Protein AF-A0A9E0PV68-F1 (afdb_monomer)

Foldseek 3Di:
DDDDDDDDPPPPPPPPVDPPPQAEAEAECPCQVVVLVVCVVFWQFWDFDPPDPVQGFKIWTAGPQQKAADPVRHRTDIAHAQGWIWGHDDPFKTKIWGWHTDDPFWTKIKMWIWGHCVVVVHSYIYIYIYMHIHTGHHDPPPPDDPPDDDD

Nearest PDB structures (foldseek):
  3mnm-assembly3_C  TM=6.699E-01  e=6.044E+00  Saccharomyces cerevisiae
  1una-assembly1_B  TM=3.559E-01  e=1.222E+00  Enterobacteria phage GA

Structure (mmCIF, N/CA/C/O backbone):
data_AF-A0A9E0PV68-F1
#
_entry.id   AF-A0A9E0PV68-F1
#
loop_
_atom_site.group_PDB
_atom_site.id
_atom_site.type_symbol
_atom_site.label_atom_id
_atom_site.label_alt_id
_atom_site.label_comp_id
_atom_site.label_asym_id
_atom_site.label_entity_id
_atom_site.label_seq_id
_atom_site.pdbx_PDB_ins_code
_atom_site.Cartn_x
_atom_site.Cartn_y
_atom_site.Cartn_z
_atom_site.occupancy
_atom_site.B_iso_or_equiv
_atom_site.auth_seq_id
_atom_site.auth_comp_id
_atom_site.auth_asym_id
_atom_site.auth_atom_id
_atom_site.pdbx_PDB_model_num
ATOM 1 N N . MET A 1 1 ? 9.862 -15.895 -83.487 1.00 39.34 1 MET A N 1
ATOM 2 C CA . MET A 1 1 ? 10.376 -14.507 -83.385 1.00 39.34 1 MET A CA 1
ATOM 3 C C . MET A 1 1 ? 9.944 -13.987 -82.014 1.00 39.34 1 MET A C 1
ATOM 5 O O . MET A 1 1 ? 8.752 -13.996 -81.762 1.00 39.34 1 MET A O 1
ATOM 9 N N . ARG A 1 2 ? 10.838 -13.976 -81.005 1.00 42.25 2 ARG A N 1
ATOM 10 C CA . ARG A 1 2 ? 11.400 -12.760 -80.349 1.00 42.25 2 ARG A CA 1
ATOM 11 C C . ARG A 1 2 ? 10.328 -11.668 -80.166 1.00 42.25 2 ARG A C 1
ATOM 13 O O . ARG A 1 2 ? 9.849 -11.174 -81.172 1.00 42.25 2 ARG A O 1
ATOM 20 N N . THR A 1 3 ? 9.904 -11.315 -78.950 1.00 41.34 3 THR A N 1
ATOM 21 C CA . THR A 1 3 ? 10.674 -10.458 -78.020 1.00 41.34 3 THR A CA 1
ATOM 22 C C . THR A 1 3 ? 10.323 -10.646 -76.533 1.00 41.34 3 THR A C 1
ATOM 24 O O . THR A 1 3 ? 9.162 -10.666 -76.142 1.00 41.34 3 THR A O 1
ATOM 27 N N . THR A 1 4 ? 11.372 -10.696 -75.714 1.00 56.03 4 THR A N 1
ATOM 28 C CA . THR A 1 4 ? 11.442 -10.427 -74.268 1.00 56.03 4 THR A CA 1
ATOM 29 C C . THR A 1 4 ? 11.338 -8.928 -73.955 1.00 56.03 4 THR A C 1
ATOM 31 O O . THR A 1 4 ? 11.935 -8.146 -74.689 1.00 56.03 4 THR A O 1
ATOM 34 N N . CYS A 1 5 ? 10.689 -8.548 -72.848 1.00 41.81 5 CYS A N 1
ATOM 35 C CA . CYS A 1 5 ? 10.963 -7.381 -71.973 1.00 41.81 5 CYS A CA 1
ATOM 36 C C . CYS A 1 5 ? 9.780 -7.280 -70.993 1.00 41.81 5 CYS A C 1
ATOM 38 O O . CYS A 1 5 ? 8.646 -7.387 -71.430 1.00 41.81 5 CYS A O 1
ATOM 40 N N . GLY A 1 6 ? 9.883 -7.086 -69.687 1.00 44.12 6 GLY A N 1
ATOM 41 C CA . GLY A 1 6 ? 10.962 -6.661 -68.811 1.00 44.12 6 GLY A CA 1
ATOM 42 C C . GLY A 1 6 ? 10.282 -6.204 -67.510 1.00 44.12 6 GLY A C 1
ATOM 43 O O . GLY A 1 6 ? 9.175 -5.674 -67.545 1.00 44.12 6 GLY A O 1
ATOM 44 N N . MET A 1 7 ? 10.910 -6.502 -66.375 1.00 45.72 7 MET A N 1
ATOM 45 C CA . MET A 1 7 ? 10.473 -6.197 -65.007 1.00 45.72 7 MET A CA 1
ATOM 46 C C . MET A 1 7 ? 10.017 -4.743 -64.803 1.00 45.72 7 MET A C 1
ATOM 48 O O . MET A 1 7 ? 10.633 -3.845 -65.363 1.00 45.72 7 MET A O 1
ATOM 52 N N . LEU A 1 8 ? 9.099 -4.509 -63.854 1.00 42.84 8 LEU A N 1
ATOM 53 C CA . LEU A 1 8 ? 9.457 -3.813 -62.605 1.00 42.84 8 LEU A CA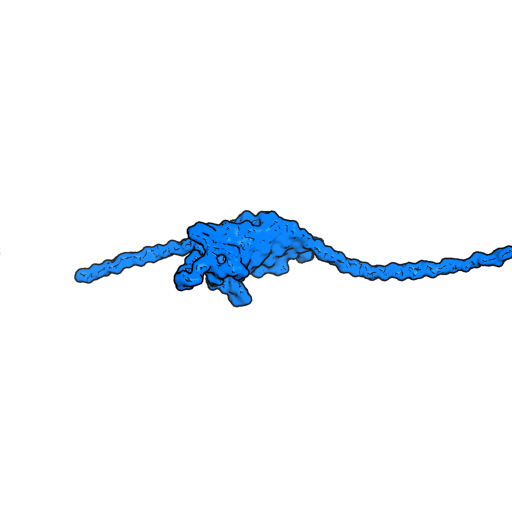 1
ATOM 54 C C . LEU A 1 8 ? 8.345 -3.972 -61.555 1.00 42.84 8 LEU A C 1
ATOM 56 O O . LEU A 1 8 ? 7.318 -3.300 -61.584 1.00 42.84 8 LEU A O 1
ATOM 60 N N . LEU A 1 9 ? 8.569 -4.881 -60.610 1.00 48.78 9 LEU A N 1
ATOM 61 C CA . LEU A 1 9 ? 7.768 -5.012 -59.401 1.00 48.78 9 LEU A CA 1
ATOM 62 C C . LEU A 1 9 ? 8.331 -4.001 -58.394 1.00 48.78 9 LEU A C 1
ATOM 64 O O . LEU A 1 9 ? 9.301 -4.286 -57.694 1.00 48.78 9 LEU A O 1
ATOM 68 N N . LEU A 1 10 ? 7.789 -2.782 -58.388 1.00 43.03 10 LEU A N 1
ATOM 69 C CA . LEU A 1 10 ? 8.177 -1.755 -57.424 1.00 43.03 10 LEU A CA 1
ATOM 70 C C . LEU A 1 10 ? 7.472 -2.051 -56.089 1.00 43.03 10 LEU A C 1
ATOM 72 O O . LEU A 1 10 ? 6.427 -1.490 -55.770 1.00 43.03 10 LEU A O 1
ATOM 76 N N . LEU A 1 11 ? 8.029 -2.990 -55.322 1.00 47.03 11 LEU A N 1
ATOM 77 C CA . LEU A 1 11 ? 7.725 -3.140 -53.901 1.00 47.03 11 LEU A CA 1
ATOM 78 C C . LEU A 1 11 ? 8.246 -1.890 -53.187 1.00 47.03 11 LEU A C 1
ATOM 80 O O . LEU A 1 11 ? 9.413 -1.807 -52.807 1.00 47.03 11 LEU A O 1
ATOM 84 N N . LEU A 1 12 ? 7.367 -0.902 -53.022 1.00 44.25 12 LEU A N 1
ATOM 85 C CA . LEU A 1 12 ? 7.519 0.140 -52.016 1.00 44.25 12 LEU A CA 1
ATOM 86 C C . LEU A 1 12 ? 7.467 -0.546 -50.648 1.00 44.25 12 LEU A C 1
ATOM 88 O O . LEU A 1 12 ? 6.407 -0.671 -50.037 1.00 44.25 12 LEU A O 1
ATOM 92 N N . PHE A 1 13 ? 8.621 -1.018 -50.172 1.00 47.31 13 PHE A N 1
ATOM 93 C CA . PHE A 1 13 ? 8.825 -1.245 -48.751 1.00 47.31 13 PHE A CA 1
ATOM 94 C C . PHE A 1 13 ? 8.751 0.120 -48.079 1.00 47.31 13 PHE A C 1
ATOM 96 O O . PHE A 1 13 ? 9.725 0.864 -47.981 1.00 47.31 13 PHE A O 1
ATOM 103 N N . VAL A 1 14 ? 7.533 0.456 -47.664 1.00 48.19 14 VAL A N 1
ATOM 104 C CA . VAL A 1 14 ? 7.263 1.432 -46.625 1.00 48.19 14 VAL A CA 1
ATOM 105 C C . VAL A 1 14 ? 8.101 0.985 -45.430 1.00 48.19 14 VAL A C 1
ATOM 107 O O . VAL A 1 14 ? 7.729 0.054 -44.719 1.00 48.19 14 VAL A O 1
ATOM 110 N N . PHE A 1 15 ? 9.260 1.615 -45.223 1.00 46.09 15 PHE A N 1
ATOM 111 C CA . PHE A 1 15 ? 9.922 1.601 -43.925 1.00 46.09 15 PHE A CA 1
ATOM 112 C C . PHE A 1 15 ? 9.031 2.412 -42.983 1.00 46.09 15 PHE A C 1
ATOM 114 O O . PHE A 1 15 ? 9.294 3.570 -42.669 1.00 46.09 15 PHE A O 1
ATOM 121 N N . ALA A 1 16 ? 7.927 1.795 -42.563 1.00 50.19 16 ALA A N 1
ATOM 122 C CA . ALA A 1 16 ? 7.303 2.125 -41.307 1.00 50.19 16 ALA A CA 1
ATOM 123 C C . ALA A 1 16 ? 8.383 1.820 -40.272 1.00 50.19 16 ALA A C 1
ATOM 125 O O . ALA A 1 16 ? 8.642 0.657 -39.965 1.00 50.19 16 ALA A O 1
ATOM 126 N N . GLY A 1 17 ? 9.094 2.859 -39.830 1.00 46.53 17 GLY A N 1
ATOM 127 C CA . GLY A 1 17 ? 9.902 2.787 -38.626 1.00 46.53 17 GLY A CA 1
ATOM 128 C C . GLY A 1 17 ? 8.969 2.294 -37.536 1.00 46.53 17 GLY A C 1
ATOM 129 O O . GLY A 1 17 ? 8.109 3.043 -37.077 1.00 46.53 17 GLY A O 1
ATOM 130 N N . GLY A 1 18 ? 9.052 0.997 -37.240 1.00 47.47 18 GLY A N 1
ATOM 131 C CA . GLY A 1 18 ? 8.212 0.368 -36.246 1.00 47.47 18 GLY A CA 1
ATOM 132 C C . GLY A 1 18 ? 8.435 1.125 -34.954 1.00 47.47 18 GLY A C 1
ATOM 133 O O . GLY A 1 18 ? 9.553 1.152 -34.443 1.00 47.47 18 GLY A O 1
ATOM 134 N N . ALA A 1 19 ? 7.387 1.770 -34.449 1.00 59.91 19 ALA A N 1
ATOM 135 C CA . ALA A 1 19 ? 7.337 2.091 -33.041 1.00 59.91 19 ALA A CA 1
ATOM 136 C C . ALA A 1 19 ? 7.504 0.745 -32.328 1.00 59.91 19 ALA A C 1
ATOM 138 O O . ALA A 1 19 ? 6.593 -0.083 -32.358 1.00 59.91 19 ALA A O 1
ATOM 139 N N . MET A 1 20 ? 8.706 0.478 -31.812 1.00 58.06 20 MET A N 1
ATOM 140 C CA . MET A 1 20 ? 8.940 -0.668 -30.942 1.00 58.06 20 MET A CA 1
ATOM 141 C C . MET A 1 20 ? 7.924 -0.519 -29.812 1.00 58.06 20 MET A C 1
ATOM 143 O O . MET A 1 20 ? 7.882 0.511 -29.136 1.00 58.06 20 MET A O 1
ATOM 147 N N . ALA A 1 21 ? 6.993 -1.467 -29.724 1.00 66.62 21 ALA A N 1
ATOM 148 C CA . ALA A 1 21 ? 5.989 -1.446 -28.680 1.00 66.62 21 ALA A CA 1
ATOM 149 C C . ALA A 1 21 ? 6.718 -1.652 -27.355 1.00 66.62 21 ALA A C 1
ATOM 151 O O . ALA A 1 21 ? 7.402 -2.660 -27.193 1.00 66.62 21 ALA A O 1
ATOM 152 N N . THR A 1 22 ? 6.568 -0.699 -26.436 1.00 77.00 22 THR A N 1
ATOM 153 C CA . THR A 1 22 ? 7.201 -0.763 -25.119 1.00 77.00 22 THR A CA 1
ATOM 154 C C . THR A 1 22 ? 6.855 -2.081 -24.442 1.00 77.00 22 THR A C 1
ATOM 156 O O . THR A 1 22 ? 5.675 -2.408 -24.263 1.00 77.00 22 THR A O 1
ATOM 159 N N . GLU A 1 23 ? 7.876 -2.835 -24.043 1.00 87.81 23 GLU A N 1
ATOM 160 C CA . GLU A 1 23 ? 7.675 -4.095 -23.346 1.00 87.81 23 GLU A CA 1
ATOM 161 C C . GLU A 1 23 ? 7.064 -3.806 -21.971 1.00 87.81 23 GLU A C 1
ATOM 163 O O . GLU A 1 23 ? 7.553 -2.970 -21.210 1.00 87.81 23 GLU A O 1
ATOM 168 N N . THR A 1 24 ? 5.963 -4.479 -21.639 1.00 90.44 24 THR A N 1
ATOM 169 C CA . THR A 1 24 ? 5.377 -4.412 -20.297 1.00 90.44 24 THR A CA 1
ATOM 170 C C . THR A 1 24 ? 5.470 -5.780 -19.653 1.00 90.44 24 THR A C 1
ATOM 172 O O . THR A 1 24 ? 4.811 -6.722 -20.094 1.00 90.44 24 THR A O 1
ATOM 175 N N . LYS A 1 25 ? 6.253 -5.879 -18.578 1.00 94.00 25 LYS A N 1
ATOM 176 C CA . LYS A 1 25 ? 6.345 -7.091 -17.768 1.00 94.00 25 LYS A CA 1
ATOM 177 C C . LYS A 1 25 ? 5.468 -6.946 -16.534 1.00 94.00 25 LYS A C 1
ATOM 179 O O . LYS A 1 25 ? 5.644 -6.021 -15.744 1.00 94.00 25 LYS A O 1
ATOM 184 N N . GLN A 1 26 ? 4.543 -7.882 -16.357 1.00 95.12 26 GLN A N 1
ATOM 185 C CA . GLN A 1 26 ? 3.735 -7.970 -15.147 1.00 95.12 26 GLN A CA 1
ATOM 186 C C . GLN A 1 26 ? 4.300 -9.034 -14.213 1.00 95.12 26 GLN A C 1
ATOM 188 O O . GLN A 1 26 ? 4.612 -10.145 -14.642 1.00 95.12 26 GLN A O 1
ATOM 193 N N . THR A 1 27 ? 4.423 -8.685 -12.940 1.00 95.38 27 THR A N 1
ATOM 194 C CA . THR A 1 27 ? 4.816 -9.588 -11.860 1.00 95.38 27 THR A CA 1
ATOM 195 C C . THR A 1 27 ? 3.748 -9.578 -10.772 1.00 95.38 27 THR A C 1
ATOM 197 O O . THR A 1 27 ? 2.904 -8.675 -10.704 1.00 95.38 27 THR A O 1
ATOM 200 N N . GLN A 1 28 ? 3.750 -10.617 -9.941 1.00 96.12 28 GLN A N 1
ATOM 201 C CA . GLN A 1 28 ? 2.786 -10.761 -8.861 1.00 96.12 28 GLN A CA 1
ATOM 202 C C . GLN A 1 28 ? 3.512 -10.984 -7.541 1.00 96.12 28 GLN A C 1
ATOM 204 O O . GLN A 1 28 ? 4.229 -11.967 -7.375 1.00 96.12 28 GLN A O 1
ATOM 209 N N . ALA A 1 29 ? 3.264 -10.087 -6.590 1.00 94.00 29 ALA A N 1
ATOM 210 C CA . ALA A 1 29 ? 3.785 -10.132 -5.231 1.00 94.00 29 ALA A CA 1
ATOM 211 C C . ALA A 1 29 ? 5.324 -10.088 -5.094 1.00 94.00 29 ALA A C 1
ATOM 213 O O . ALA A 1 29 ? 5.828 -10.313 -3.991 1.00 94.00 29 ALA A O 1
ATOM 214 N N . GLU A 1 30 ? 6.087 -9.769 -6.148 1.00 96.94 30 GLU A N 1
ATOM 215 C CA . GLU A 1 30 ? 7.558 -9.773 -6.078 1.00 96.94 30 GLU A CA 1
ATOM 216 C C . GLU A 1 30 ? 8.087 -8.673 -5.143 1.00 96.94 30 GLU A C 1
ATOM 218 O O . GLU A 1 30 ? 9.096 -8.865 -4.462 1.00 96.94 30 GLU A O 1
ATOM 223 N N . GLN A 1 31 ? 7.382 -7.540 -5.046 1.00 95.56 31 GLN A N 1
ATOM 224 C CA . GLN A 1 31 ? 7.759 -6.409 -4.190 1.00 95.56 31 GLN A CA 1
ATOM 225 C C . GLN A 1 31 ? 7.079 -6.416 -2.815 1.00 95.56 31 GLN A C 1
ATOM 227 O O . GLN A 1 31 ? 7.373 -5.551 -1.987 1.00 95.56 31 GLN A O 1
ATOM 232 N N . ALA A 1 32 ? 6.214 -7.393 -2.517 1.00 96.69 32 ALA A N 1
ATOM 233 C CA . ALA A 1 32 ? 5.381 -7.390 -1.312 1.00 96.69 32 ALA A CA 1
ATOM 234 C C . ALA A 1 32 ? 6.207 -7.267 -0.017 1.00 96.69 32 ALA A C 1
ATOM 236 O O . ALA A 1 32 ? 5.907 -6.439 0.844 1.00 96.69 32 ALA A O 1
ATOM 237 N N . ASN A 1 33 ? 7.294 -8.037 0.102 1.00 97.31 33 ASN A N 1
ATOM 238 C CA . ASN A 1 33 ? 8.149 -8.026 1.294 1.00 97.31 33 ASN A CA 1
ATOM 239 C C . ASN A 1 33 ? 8.887 -6.695 1.488 1.00 97.31 33 ASN A C 1
ATOM 241 O O . ASN A 1 33 ? 9.019 -6.219 2.617 1.00 97.31 33 ASN A O 1
ATOM 245 N N . TRP A 1 34 ? 9.388 -6.098 0.405 1.00 95.69 34 TRP A N 1
ATOM 246 C CA . TRP A 1 34 ? 10.023 -4.781 0.461 1.00 95.69 34 TRP A CA 1
ATOM 247 C C . TRP A 1 34 ? 8.999 -3.705 0.834 1.00 95.69 34 TRP A C 1
ATOM 249 O O . TRP A 1 34 ? 9.252 -2.893 1.726 1.00 95.69 34 TRP A O 1
ATOM 259 N N . LEU A 1 35 ? 7.812 -3.759 0.227 1.00 96.69 35 LEU A N 1
ATOM 260 C CA . LEU A 1 35 ? 6.745 -2.793 0.449 1.00 96.69 35 LEU A CA 1
ATOM 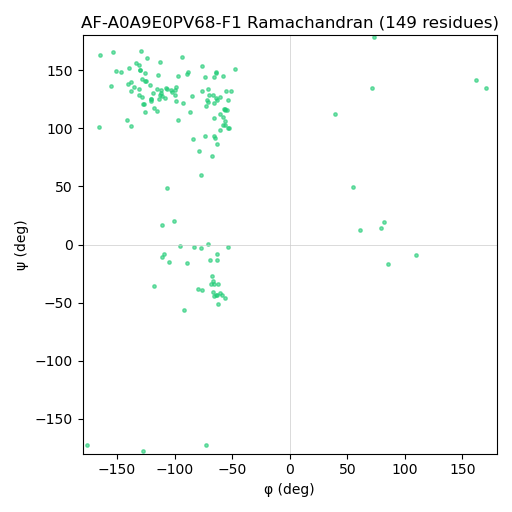261 C C . LEU A 1 35 ? 6.254 -2.818 1.903 1.00 96.69 35 LEU A C 1
ATOM 263 O O . LEU A 1 35 ? 6.137 -1.764 2.525 1.00 96.69 35 LEU A O 1
ATOM 267 N N . VAL A 1 36 ? 6.060 -4.005 2.490 1.00 97.19 36 VAL A N 1
ATOM 268 C CA . VAL A 1 36 ? 5.705 -4.151 3.914 1.00 97.19 36 VAL A CA 1
ATOM 269 C C . VAL A 1 36 ? 6.767 -3.523 4.821 1.00 97.19 36 VAL A C 1
ATOM 271 O O . VAL A 1 36 ? 6.420 -2.809 5.763 1.00 97.19 36 VAL A O 1
ATOM 274 N N . LYS A 1 37 ? 8.061 -3.731 4.540 1.00 96.56 37 LYS A N 1
ATOM 275 C CA . LYS A 1 37 ? 9.156 -3.112 5.311 1.00 96.56 37 LYS A CA 1
ATOM 276 C C . LYS A 1 37 ? 9.153 -1.586 5.191 1.00 96.56 37 LYS A C 1
ATOM 278 O O . LYS A 1 37 ? 9.309 -0.899 6.202 1.00 96.56 37 LYS A O 1
ATOM 283 N N . SER A 1 38 ? 8.943 -1.064 3.982 1.00 95.75 38 SER A N 1
ATOM 284 C CA . SER A 1 38 ? 8.869 0.379 3.730 1.00 95.75 38 SER A CA 1
ATOM 285 C C . SER A 1 38 ? 7.689 1.011 4.477 1.00 95.75 38 SER A C 1
ATOM 287 O O . SER A 1 38 ? 7.879 1.938 5.263 1.00 95.75 38 SER A O 1
ATOM 289 N N . LEU A 1 39 ? 6.485 0.451 4.329 1.00 96.50 39 LEU A N 1
ATOM 290 C CA . LEU A 1 39 ? 5.281 0.936 5.010 1.00 96.50 39 LEU A CA 1
ATOM 291 C C . LEU A 1 39 ? 5.417 0.866 6.532 1.00 96.50 39 LEU A C 1
ATOM 293 O O . LEU A 1 39 ? 5.058 1.811 7.217 1.00 96.50 39 LEU A O 1
ATOM 297 N N . THR A 1 40 ? 5.990 -0.208 7.076 1.00 95.06 40 THR A N 1
ATOM 298 C CA . THR A 1 40 ? 6.188 -0.343 8.531 1.00 95.06 40 THR A CA 1
ATOM 299 C C . THR A 1 40 ? 7.112 0.744 9.096 1.00 95.06 40 THR A C 1
ATOM 301 O O . THR A 1 40 ? 6.923 1.199 10.229 1.00 95.06 40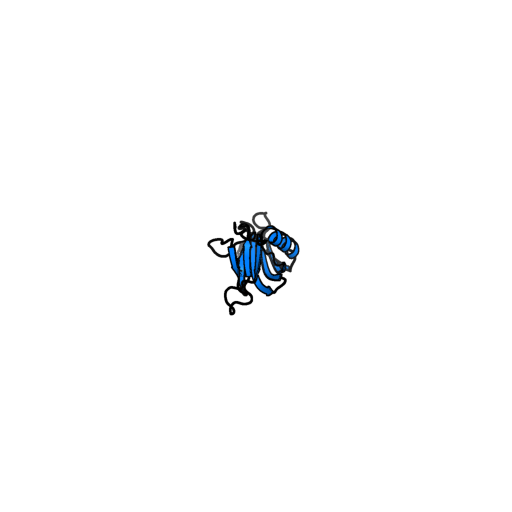 THR A O 1
ATOM 304 N N . SER A 1 41 ? 8.103 1.168 8.307 1.00 95.44 41 SER A N 1
ATOM 305 C CA . SER A 1 41 ? 9.066 2.207 8.693 1.00 95.44 41 SER A CA 1
ATOM 306 C C . SER A 1 41 ? 8.464 3.612 8.618 1.00 95.44 41 SER A C 1
ATOM 308 O O . SER A 1 41 ? 8.720 4.427 9.498 1.00 95.44 41 SER A O 1
ATOM 310 N N . HIS A 1 42 ? 7.645 3.875 7.598 1.00 96.00 42 HIS A N 1
ATOM 311 C CA . HIS A 1 42 ? 7.180 5.225 7.254 1.00 96.00 42 HIS A CA 1
ATOM 312 C C . HIS A 1 42 ? 5.726 5.530 7.642 1.00 96.00 42 HIS A C 1
ATOM 314 O O . HIS A 1 42 ? 5.318 6.695 7.664 1.00 96.00 42 HIS A O 1
ATOM 320 N N . LEU A 1 43 ? 4.925 4.510 7.959 1.00 95.88 43 LEU A N 1
ATOM 321 C CA . LEU A 1 43 ? 3.631 4.685 8.611 1.00 95.88 43 LEU A CA 1
ATOM 322 C C . LEU A 1 43 ? 3.852 4.720 10.125 1.00 95.88 43 LEU A C 1
ATOM 324 O O . LEU A 1 43 ? 4.300 3.760 10.762 1.00 95.88 43 LEU A O 1
ATOM 328 N N . LEU A 1 44 ? 3.583 5.884 10.697 1.00 95.62 44 LEU A N 1
ATOM 329 C CA . LEU A 1 44 ? 3.757 6.182 12.109 1.00 95.62 44 LEU A CA 1
ATOM 330 C C . LEU A 1 44 ? 2.590 5.635 12.931 1.00 95.62 44 LEU A C 1
ATOM 332 O O . LEU A 1 44 ? 2.823 5.096 14.011 1.00 95.62 44 LEU A O 1
ATOM 336 N N . GLU A 1 45 ? 1.375 5.713 12.388 1.00 95.50 45 GLU A N 1
ATOM 337 C CA . GLU A 1 45 ? 0.140 5.279 13.041 1.00 95.50 45 GLU A CA 1
ATOM 338 C C . GLU A 1 45 ? -0.793 4.601 12.032 1.00 95.50 45 GLU A C 1
ATOM 340 O O . GLU A 1 45 ? -0.935 5.066 10.898 1.00 95.50 45 GLU A O 1
ATOM 345 N N . ILE A 1 46 ? -1.414 3.498 12.453 1.00 95.19 46 ILE A N 1
ATOM 346 C CA . ILE A 1 46 ? -2.458 2.776 11.724 1.00 95.19 46 ILE A CA 1
ATOM 347 C C . ILE A 1 46 ? -3.489 2.317 12.753 1.00 95.19 46 ILE A C 1
ATOM 349 O O . ILE A 1 46 ? -3.235 1.375 13.511 1.00 95.19 46 ILE A O 1
ATOM 353 N N . GLU A 1 47 ? -4.651 2.960 12.765 1.00 93.25 47 GLU A N 1
ATOM 354 C CA . GLU A 1 47 ? -5.743 2.655 13.690 1.00 93.25 47 GLU A CA 1
ATOM 355 C C . GLU A 1 47 ? -7.069 2.480 12.946 1.00 93.25 47 GLU A C 1
ATOM 357 O O . GLU A 1 47 ? -7.317 3.093 11.908 1.00 93.25 47 GLU A O 1
ATOM 362 N N . GLU A 1 48 ? -7.958 1.647 13.482 1.00 90.81 48 GLU A N 1
ATOM 363 C CA . GLU A 1 48 ? -9.347 1.625 13.026 1.00 90.81 48 GLU A CA 1
ATOM 364 C C . GLU A 1 48 ? -10.050 2.907 13.494 1.00 90.81 48 GLU A C 1
ATOM 366 O O . GLU A 1 48 ? -10.101 3.207 14.690 1.00 90.81 48 GLU A O 1
ATOM 371 N N . SER A 1 49 ? -10.603 3.672 12.551 1.00 84.44 49 SER A N 1
ATOM 372 C CA . SER A 1 49 ? -11.342 4.890 12.869 1.00 84.44 49 SER A CA 1
ATOM 373 C C . SER A 1 49 ? -12.684 4.539 13.508 1.00 84.44 49 SER A C 1
ATOM 375 O O . SER A 1 49 ? -13.499 3.818 12.936 1.00 84.44 49 SER A O 1
ATOM 377 N N . LYS A 1 50 ? -12.925 5.093 14.700 1.00 75.00 50 LYS A N 1
ATOM 378 C CA . LYS A 1 50 ? -14.184 4.955 15.455 1.00 75.00 50 LYS A CA 1
ATOM 379 C C . LYS A 1 50 ? -15.093 6.176 15.308 1.00 75.00 50 LYS A C 1
ATOM 381 O O . LYS A 1 50 ? -15.946 6.430 16.159 1.00 75.00 50 LYS A O 1
ATOM 386 N N . GLU A 1 51 ? -14.883 6.969 14.263 1.00 64.25 51 GLU A N 1
ATOM 387 C CA . GLU A 1 51 ? -15.589 8.227 14.047 1.00 64.25 51 GLU A CA 1
ATOM 388 C C . GLU A 1 51 ? -17.038 7.959 13.601 1.00 64.25 51 GLU A C 1
ATOM 390 O O . GLU A 1 51 ? -17.327 7.775 12.421 1.00 64.25 51 GLU A O 1
ATOM 395 N N . ASN A 1 52 ? -17.943 7.933 14.587 1.00 54.22 52 ASN A N 1
ATOM 396 C CA . ASN A 1 52 ? -19.360 7.560 14.524 1.00 54.22 52 ASN A CA 1
ATOM 397 C C . ASN A 1 52 ? -19.646 6.062 14.321 1.00 54.22 52 ASN A C 1
ATOM 399 O O . ASN A 1 52 ? -19.125 5.409 13.424 1.00 54.22 52 ASN A O 1
ATOM 403 N N . SER A 1 53 ? -20.601 5.543 15.106 1.00 53.78 53 SER A N 1
ATOM 404 C CA . SER A 1 53 ? -21.092 4.148 15.137 1.00 53.78 53 SER A CA 1
ATOM 405 C C . SER A 1 53 ? -21.558 3.560 13.785 1.00 53.78 53 SER A C 1
ATOM 407 O O . SER A 1 53 ? -21.963 2.401 13.742 1.00 53.78 53 SER A O 1
ATOM 409 N N . LYS A 1 54 ? -21.540 4.337 12.695 1.00 57.66 54 LYS A N 1
ATOM 410 C CA . LYS A 1 54 ? -21.936 3.934 11.335 1.00 57.66 54 LYS A CA 1
ATOM 411 C C . LYS A 1 54 ? -20.762 3.802 10.349 1.00 57.66 54 LYS A C 1
ATOM 413 O O . LYS A 1 54 ? -20.981 3.313 9.249 1.00 57.66 54 LYS A O 1
ATOM 418 N N . ASN A 1 55 ? -19.544 4.204 10.726 1.00 58.50 55 ASN A N 1
ATOM 419 C CA . ASN A 1 55 ? -18.351 4.189 9.866 1.00 58.50 55 ASN A CA 1
ATOM 420 C C . ASN A 1 55 ? -17.365 3.076 10.260 1.00 58.50 55 ASN A C 1
ATOM 422 O O . ASN A 1 55 ? -16.169 3.316 10.423 1.00 58.50 55 ASN A O 1
ATOM 426 N N . THR A 1 56 ? -17.860 1.852 10.438 1.00 69.12 56 THR A N 1
ATOM 427 C CA . THR A 1 56 ? -16.992 0.694 10.683 1.00 69.12 56 THR A CA 1
ATOM 428 C C . THR A 1 56 ? -16.129 0.403 9.450 1.00 69.12 56 THR A C 1
ATOM 430 O O . THR A 1 56 ? -16.558 0.600 8.312 1.00 6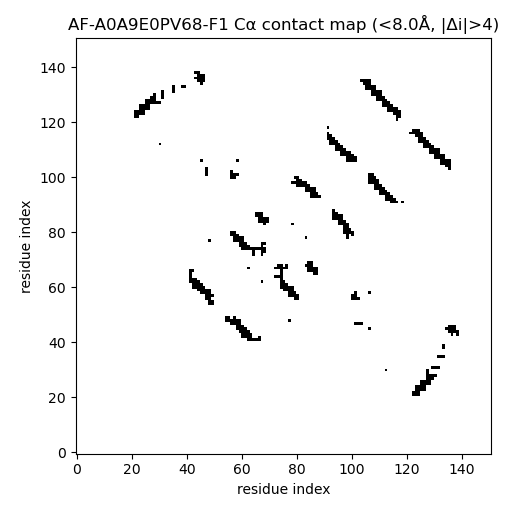9.12 56 THR A O 1
ATOM 433 N N . GLY A 1 57 ? -14.887 -0.039 9.661 1.00 86.69 57 GLY A N 1
ATOM 434 C CA . GLY A 1 57 ? -14.000 -0.439 8.565 1.00 86.69 57 GLY A CA 1
ATOM 435 C C . GLY A 1 57 ? -13.260 0.697 7.850 1.00 86.69 57 GLY A C 1
ATOM 436 O O . GLY A 1 57 ? -12.787 0.483 6.736 1.00 86.69 57 GLY A O 1
ATOM 437 N N . ARG A 1 58 ? -13.128 1.883 8.459 1.00 92.94 58 ARG A N 1
ATOM 438 C CA . ARG A 1 58 ? -12.224 2.950 7.986 1.00 92.94 58 ARG A CA 1
ATOM 439 C C . ARG A 1 58 ? -10.898 2.913 8.746 1.00 92.94 58 ARG A C 1
ATOM 441 O O . ARG A 1 58 ? -10.888 2.644 9.943 1.00 92.94 58 ARG A O 1
ATOM 448 N N . ALA A 1 59 ? -9.791 3.235 8.085 1.00 94.19 59 ALA A N 1
ATOM 449 C CA . ALA A 1 59 ? -8.463 3.283 8.696 1.00 94.19 59 ALA A CA 1
ATOM 450 C C . ALA A 1 59 ? -7.979 4.727 8.847 1.00 94.19 59 ALA A C 1
ATOM 452 O O . ALA A 1 59 ? -7.949 5.462 7.862 1.00 94.19 59 ALA A O 1
ATOM 453 N N . HIS A 1 60 ? -7.590 5.125 10.055 1.00 94.75 60 HIS A N 1
ATOM 454 C CA . HIS A 1 60 ? -6.812 6.333 10.297 1.00 94.75 60 HIS A CA 1
ATOM 455 C C . HIS A 1 60 ? -5.326 6.024 10.114 1.00 94.75 60 HIS A C 1
ATOM 457 O O . HIS A 1 60 ? -4.820 5.062 10.693 1.00 94.75 60 HIS A O 1
ATOM 463 N N . ILE A 1 61 ? -4.641 6.814 9.288 1.00 95.69 61 ILE 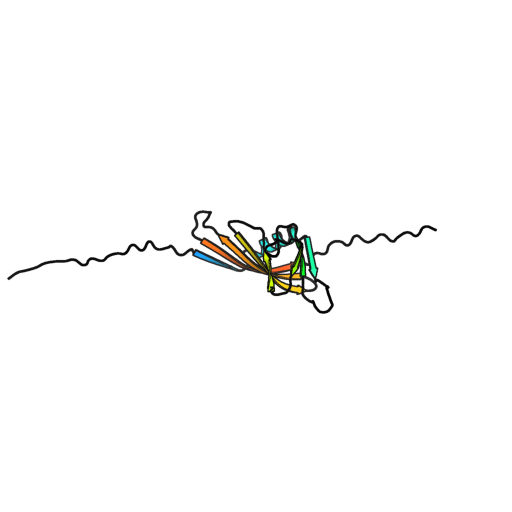A N 1
ATOM 464 C CA . ILE A 1 61 ? -3.235 6.606 8.947 1.00 95.69 61 ILE A CA 1
ATOM 465 C C . ILE A 1 61 ? -2.473 7.915 9.121 1.00 95.69 61 ILE A C 1
ATOM 467 O O . ILE A 1 61 ? -2.894 8.969 8.636 1.00 95.69 61 ILE A O 1
ATOM 471 N N . VAL A 1 62 ? -1.318 7.819 9.778 1.00 96.75 62 VAL A N 1
ATOM 472 C CA . VAL A 1 62 ? -0.323 8.891 9.858 1.00 96.75 62 VAL A CA 1
ATOM 473 C C . VAL A 1 62 ? 0.979 8.376 9.258 1.00 96.75 62 VAL A C 1
ATOM 475 O O . VAL A 1 62 ? 1.500 7.349 9.686 1.00 96.75 62 VAL A O 1
ATOM 478 N N . SER A 1 63 ? 1.520 9.095 8.282 1.00 96.12 63 SER A N 1
ATOM 479 C CA . SER A 1 63 ? 2.827 8.859 7.671 1.00 96.12 63 SER A CA 1
ATOM 480 C C . SER A 1 63 ? 3.791 9.995 8.010 1.00 96.12 63 SER A C 1
ATOM 482 O O . SER A 1 63 ? 3.379 11.121 8.283 1.00 96.12 63 SER A O 1
ATOM 484 N N . ASP A 1 64 ? 5.088 9.713 7.942 1.00 95.25 64 ASP A N 1
ATOM 485 C CA . ASP A 1 64 ? 6.154 10.719 7.982 1.00 95.25 64 ASP A CA 1
ATOM 486 C C . ASP A 1 64 ? 6.253 11.592 6.712 1.00 95.25 64 ASP A C 1
ATOM 488 O O . ASP A 1 64 ? 7.099 12.481 6.639 1.00 95.25 64 ASP A O 1
ATOM 492 N N . GLY A 1 65 ? 5.382 11.364 5.722 1.00 94.38 65 GLY A N 1
ATOM 493 C CA . GLY A 1 65 ? 5.316 12.114 4.466 1.00 94.38 65 GLY A CA 1
ATOM 494 C C . GLY A 1 65 ? 5.765 11.320 3.240 1.00 94.38 65 GLY A C 1
ATOM 495 O O . GLY A 1 65 ? 5.535 11.778 2.118 1.00 94.38 65 GLY A O 1
ATOM 496 N N . GLN A 1 66 ? 6.336 10.123 3.421 1.00 94.38 66 GLN A N 1
ATOM 497 C CA . GLN A 1 66 ? 6.643 9.241 2.289 1.00 94.38 66 GLN A CA 1
ATOM 498 C C . GLN A 1 66 ? 5.390 8.687 1.616 1.00 94.38 66 GLN A C 1
ATOM 500 O O . GLN A 1 66 ? 5.362 8.515 0.398 1.00 94.38 66 GLN A O 1
ATOM 505 N N . TYR A 1 67 ? 4.340 8.440 2.397 1.00 96.44 67 TYR A N 1
ATOM 506 C CA . TYR A 1 67 ? 3.057 7.971 1.898 1.00 96.44 67 TYR A CA 1
ATOM 507 C C . TYR A 1 67 ? 2.005 9.050 2.103 1.00 96.44 67 TYR A C 1
ATOM 509 O O . TYR A 1 67 ? 1.854 9.587 3.199 1.00 96.44 67 TYR A O 1
ATOM 517 N N . THR A 1 68 ? 1.284 9.385 1.038 1.00 97.06 68 THR A N 1
ATOM 518 C CA . THR A 1 68 ? 0.366 10.528 1.051 1.00 97.06 68 THR A CA 1
ATOM 519 C C . THR A 1 68 ? -0.928 10.237 0.316 1.00 97.06 68 THR A C 1
ATOM 521 O O . THR A 1 68 ? -0.940 9.426 -0.608 1.00 97.06 68 THR A O 1
ATOM 524 N N . LYS A 1 69 ? -2.021 10.891 0.714 1.00 96.88 69 LYS A N 1
ATOM 525 C CA . LYS A 1 69 ? -3.322 10.785 0.047 1.00 96.88 69 LYS A CA 1
ATOM 526 C C . LYS A 1 69 ? -3.634 12.060 -0.733 1.00 96.88 69 LYS A C 1
ATOM 528 O O . LYS A 1 69 ? -3.535 13.169 -0.210 1.00 96.88 69 LYS A O 1
ATOM 533 N N . GLY A 1 70 ? -4.082 11.876 -1.972 1.00 92.81 70 GLY A N 1
ATOM 534 C CA . GLY A 1 70 ? -4.683 12.934 -2.777 1.00 92.81 70 GLY A CA 1
ATOM 535 C C . GLY A 1 70 ? -3.687 13.977 -3.304 1.00 92.81 70 GLY A C 1
ATOM 536 O O . GLY A 1 70 ? -2.486 13.912 -3.039 1.00 92.81 70 GLY A O 1
ATOM 537 N N . PRO A 1 71 ? -4.179 14.964 -4.071 1.00 90.44 71 PRO A N 1
ATOM 538 C CA . PRO A 1 71 ? -3.333 15.952 -4.743 1.00 90.44 71 PRO A CA 1
ATOM 539 C C . PRO A 1 71 ? -2.623 16.903 -3.771 1.00 90.44 71 PRO A C 1
ATOM 541 O O . PRO A 1 71 ? -1.535 17.381 -4.073 1.00 90.44 71 PRO A O 1
ATOM 544 N N . ALA A 1 72 ? -3.206 17.144 -2.592 1.00 92.69 72 ALA A N 1
ATOM 545 C CA . ALA A 1 72 ? -2.605 17.958 -1.536 1.00 92.69 72 ALA A CA 1
ATOM 546 C C . ALA A 1 72 ? -1.495 17.227 -0.758 1.00 92.69 72 ALA A C 1
ATOM 548 O O . ALA A 1 72 ? -0.868 17.829 0.111 1.00 92.69 72 ALA A O 1
ATOM 549 N N . ARG A 1 73 ? -1.238 15.948 -1.075 1.00 93.44 73 ARG A N 1
ATOM 550 C CA . ARG A 1 73 ? -0.221 15.108 -0.433 1.00 93.44 73 ARG A CA 1
ATOM 551 C C . ARG A 1 73 ? -0.380 15.038 1.090 1.00 93.44 73 ARG A C 1
ATOM 553 O O . ARG A 1 73 ? 0.577 15.214 1.841 1.00 93.44 73 ARG A O 1
ATOM 560 N N . GLU A 1 74 ? -1.594 14.751 1.548 1.00 96.88 74 GLU A N 1
ATOM 561 C CA . GLU A 1 74 ? -1.899 14.631 2.975 1.00 96.88 74 GLU A CA 1
ATOM 562 C C . GLU A 1 74 ? -1.114 13.467 3.593 1.00 96.88 74 GLU A C 1
ATOM 564 O O . GLU A 1 74 ? -1.234 12.333 3.131 1.00 96.88 74 GLU A O 1
ATOM 569 N N . SER A 1 75 ? -0.326 13.723 4.642 1.00 96.50 75 SER A N 1
ATOM 570 C CA . SER A 1 75 ? 0.405 12.688 5.395 1.00 96.50 75 SER A CA 1
ATOM 571 C C . SER A 1 75 ? -0.403 12.103 6.558 1.00 96.50 75 SER A C 1
ATOM 573 O O . SER A 1 75 ? -0.078 11.032 7.062 1.00 96.50 75 SER A O 1
ATOM 575 N N . LYS A 1 76 ? -1.479 12.783 6.967 1.00 96.50 76 LYS A N 1
ATOM 576 C CA . LYS A 1 76 ? -2.471 12.307 7.934 1.00 96.50 76 LYS A CA 1
ATOM 577 C C . LYS A 1 76 ? -3.821 12.228 7.243 1.00 96.50 76 LYS A C 1
ATOM 579 O O . LYS A 1 76 ? -4.338 13.252 6.812 1.00 96.50 76 LYS A O 1
ATOM 584 N N . PHE A 1 77 ? -4.388 11.033 7.151 1.00 95.62 77 PHE A N 1
ATOM 585 C CA . PHE A 1 77 ? -5.593 10.807 6.360 1.00 95.62 77 PHE A CA 1
ATOM 586 C C . PHE A 1 77 ? -6.409 9.622 6.876 1.00 95.62 77 PHE A C 1
ATOM 588 O O . PHE A 1 77 ? -5.943 8.798 7.661 1.00 95.62 77 PHE A O 1
ATOM 595 N N . THR A 1 78 ? -7.652 9.538 6.407 1.00 95.25 78 THR A N 1
ATOM 596 C CA . THR A 1 78 ? -8.536 8.396 6.652 1.00 95.25 78 THR A CA 1
ATOM 597 C C . THR A 1 78 ? -8.845 7.703 5.329 1.00 95.25 78 THR A C 1
ATOM 599 O O . THR A 1 78 ? -9.196 8.369 4.350 1.00 95.25 78 THR A O 1
ATOM 602 N N . LEU A 1 79 ? -8.747 6.376 5.301 1.00 94.62 79 LEU A N 1
ATOM 603 C CA . LEU A 1 79 ? -9.134 5.540 4.165 1.00 94.62 79 LEU A CA 1
ATOM 604 C C . LEU A 1 79 ? -10.423 4.776 4.458 1.00 94.62 79 LEU A C 1
ATOM 606 O O . LEU A 1 79 ? -10.584 4.192 5.528 1.00 94.62 79 LEU A O 1
ATOM 610 N N . ALA A 1 80 ? -11.327 4.769 3.490 1.00 94.19 80 ALA A N 1
ATOM 611 C CA . ALA A 1 80 ? -12.416 3.812 3.370 1.00 94.19 80 ALA A CA 1
ATOM 612 C C . ALA A 1 80 ? -11.998 2.638 2.466 1.00 94.19 80 ALA A C 1
ATOM 614 O O . ALA A 1 80 ? -11.089 2.797 1.646 1.00 94.19 80 ALA A O 1
ATOM 615 N N . PRO A 1 81 ? -12.693 1.490 2.531 1.00 95.06 81 PRO A N 1
ATOM 616 C CA . PRO A 1 81 ? -12.548 0.435 1.534 1.00 95.06 81 PRO A CA 1
ATOM 617 C C . PRO A 1 81 ? -12.700 0.983 0.106 1.00 95.06 81 PRO A C 1
ATOM 619 O O . PRO A 1 81 ? -13.629 1.736 -0.182 1.00 95.06 81 PRO A O 1
ATOM 622 N N . GLY A 1 82 ? -11.771 0.621 -0.777 1.00 95.12 82 GLY A N 1
ATOM 623 C CA . GLY A 1 82 ? -11.682 1.102 -2.157 1.00 95.12 82 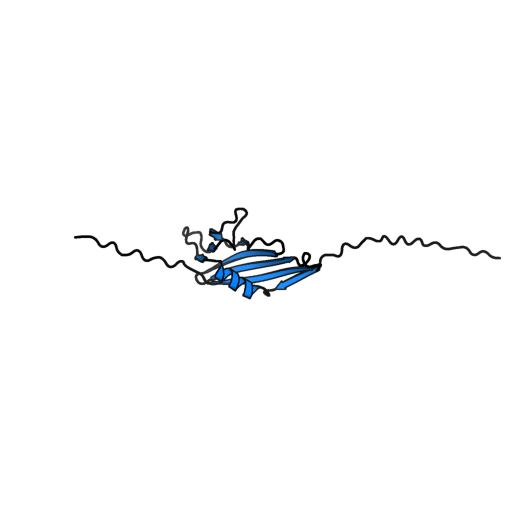GLY A CA 1
ATOM 624 C C . GLY A 1 82 ? -10.928 2.425 -2.336 1.00 95.12 82 GLY A C 1
ATOM 625 O O . GLY A 1 82 ? -10.499 2.713 -3.450 1.00 95.12 82 GLY A O 1
ATOM 626 N N . GLU A 1 83 ? -10.711 3.213 -1.278 1.00 96.81 83 GLU A N 1
ATOM 627 C CA . GLU A 1 83 ? -9.879 4.415 -1.370 1.00 96.81 83 GLU A CA 1
ATOM 628 C C . GLU A 1 83 ? -8.391 4.065 -1.405 1.00 96.81 83 GLU A C 1
ATOM 630 O O . GLU A 1 83 ? -7.947 3.056 -0.853 1.00 96.81 83 GLU A O 1
ATOM 635 N N . SER A 1 84 ? -7.607 4.951 -2.014 1.00 97.50 84 SER A N 1
ATOM 636 C CA . SER A 1 84 ? -6.183 4.734 -2.233 1.00 97.50 84 SER A CA 1
ATOM 637 C C . SER A 1 84 ? -5.309 5.909 -1.816 1.00 97.50 84 SER A C 1
ATOM 639 O O . SER A 1 84 ? -5.731 7.065 -1.833 1.00 97.50 84 SER A O 1
ATOM 641 N N . PHE A 1 85 ? -4.060 5.594 -1.497 1.00 97.56 85 PHE A N 1
ATOM 642 C CA . PHE A 1 85 ? -2.983 6.537 -1.227 1.00 97.56 85 PHE A CA 1
ATOM 643 C C . PHE A 1 85 ? -1.750 6.170 -2.060 1.00 97.56 85 PHE A C 1
ATOM 645 O O . PHE A 1 85 ? -1.681 5.098 -2.671 1.00 97.56 85 PHE A O 1
ATOM 652 N N . GLN A 1 86 ? -0.801 7.092 -2.134 1.00 96.69 86 GLN A N 1
ATOM 653 C CA . GLN A 1 86 ? 0.349 7.027 -3.023 1.00 96.69 86 GLN A CA 1
ATOM 654 C C . GLN A 1 86 ? 1.644 6.908 -2.222 1.00 96.69 86 GLN A C 1
ATOM 656 O O . GLN A 1 86 ? 1.773 7.482 -1.138 1.00 96.69 86 GLN A O 1
ATOM 661 N N . GLY A 1 87 ? 2.603 6.174 -2.783 1.00 91.50 87 GLY A N 1
ATOM 662 C CA . GLY A 1 87 ? 3.987 6.190 -2.320 1.00 91.50 87 GLY A CA 1
ATOM 663 C C . GLY A 1 87 ? 4.723 7.488 -2.681 1.00 91.50 87 GLY A C 1
ATOM 664 O O . GLY A 1 87 ? 4.117 8.438 -3.196 1.00 91.50 87 GLY A O 1
ATOM 665 N N . PRO A 1 88 ? 6.041 7.528 -2.433 1.00 87.12 88 PRO A N 1
ATOM 666 C CA . PRO A 1 88 ? 6.868 8.688 -2.732 1.00 87.12 88 PRO A CA 1
ATOM 667 C C . PRO A 1 88 ? 6.796 9.055 -4.220 1.00 87.12 88 PRO A C 1
ATOM 669 O O . PRO A 1 88 ? 6.692 8.163 -5.066 1.00 87.12 88 PRO A O 1
ATOM 672 N N . PRO A 1 89 ? 6.843 10.353 -4.561 1.00 81.81 89 PRO A N 1
ATOM 673 C CA . PRO A 1 89 ? 6.917 10.774 -5.943 1.00 81.81 89 PRO A CA 1
ATOM 674 C C . PRO A 1 89 ? 8.324 10.465 -6.449 1.00 81.81 89 PRO A C 1
ATOM 676 O O . PRO A 1 89 ? 9.307 10.991 -5.932 1.00 81.81 89 PRO A O 1
ATOM 679 N N . ASP A 1 90 ? 8.413 9.623 -7.466 1.00 87.75 90 ASP A N 1
ATOM 680 C CA . ASP A 1 90 ? 9.662 9.303 -8.130 1.00 87.75 90 ASP A CA 1
ATOM 681 C C . ASP A 1 90 ? 9.440 9.338 -9.644 1.00 87.75 90 ASP A C 1
ATOM 683 O O . ASP A 1 90 ? 8.430 8.882 -10.173 1.00 87.75 90 ASP A O 1
ATOM 687 N N . HIS A 1 91 ? 10.374 9.949 -10.362 1.00 86.38 91 HIS A N 1
ATOM 688 C CA . HIS A 1 91 ? 10.273 10.128 -11.809 1.00 86.38 91 HIS A CA 1
ATOM 689 C C . HIS A 1 91 ? 10.391 8.831 -12.623 1.00 86.38 91 HIS A C 1
ATOM 691 O O . HIS A 1 91 ? 10.059 8.827 -13.807 1.00 86.38 91 HIS A O 1
ATOM 697 N N . HIS A 1 92 ? 10.842 7.740 -12.005 1.00 89.81 92 HIS A N 1
ATOM 698 C CA . HIS A 1 92 ? 10.947 6.421 -12.618 1.00 89.81 92 HIS A CA 1
ATOM 699 C C . HIS A 1 92 ? 9.942 5.429 -12.043 1.00 89.81 92 HIS A C 1
ATOM 701 O O . HIS A 1 92 ? 9.796 4.335 -12.582 1.00 89.81 92 HIS A O 1
ATOM 707 N N . SER A 1 93 ? 9.258 5.763 -10.949 1.00 92.31 93 SER A N 1
ATOM 708 C CA . SER A 1 93 ? 8.400 4.815 -10.259 1.00 92.31 93 SER A CA 1
ATOM 709 C C . SER A 1 93 ? 7.177 5.445 -9.617 1.00 92.31 93 SER A C 1
ATOM 711 O O . SER A 1 93 ? 7.164 6.578 -9.150 1.00 92.31 93 SER A O 1
ATOM 713 N N . SER A 1 94 ? 6.106 4.663 -9.582 1.00 93.75 94 SER A N 1
ATOM 714 C CA . SER A 1 94 ? 4.861 5.056 -8.935 1.00 93.75 94 SER A CA 1
ATOM 715 C C . SER A 1 94 ? 4.305 3.881 -8.158 1.00 93.75 94 SER A C 1
ATOM 717 O O . SER A 1 94 ? 4.316 2.756 -8.657 1.00 93.75 94 SER A O 1
ATOM 719 N N . SER A 1 95 ? 3.772 4.147 -6.971 1.00 95.62 95 SER A N 1
ATOM 720 C CA . SER A 1 95 ? 3.121 3.135 -6.141 1.00 95.62 95 SER A CA 1
ATOM 721 C C . SER A 1 95 ? 1.747 3.629 -5.719 1.00 95.62 95 SER A C 1
ATOM 723 O O . SER A 1 95 ? 1.633 4.718 -5.158 1.00 95.62 95 SER A O 1
ATOM 725 N N . THR A 1 96 ? 0.717 2.825 -5.969 1.00 97.56 96 THR A N 1
ATOM 726 C CA . THR A 1 96 ? -0.651 3.081 -5.506 1.00 97.56 96 THR A CA 1
ATOM 727 C C . THR A 1 96 ? -1.084 1.950 -4.592 1.00 97.56 96 THR A C 1
ATOM 729 O O . THR A 1 96 ? -0.958 0.782 -4.953 1.00 97.56 96 THR A O 1
ATOM 732 N N . LEU A 1 97 ? -1.609 2.295 -3.419 1.00 98.31 97 LEU A N 1
ATOM 733 C CA . LEU A 1 97 ? -2.102 1.346 -2.431 1.00 98.31 97 LEU A CA 1
ATOM 734 C C . LEU A 1 97 ? -3.576 1.613 -2.173 1.00 98.31 97 LEU A C 1
ATOM 736 O O . LEU A 1 97 ? -3.939 2.725 -1.808 1.00 98.31 97 LEU A O 1
ATOM 740 N N . SER A 1 98 ? -4.415 0.601 -2.364 1.00 98.19 98 SER A N 1
ATOM 741 C CA . SER A 1 98 ? -5.868 0.684 -2.205 1.00 98.19 98 SER A CA 1
ATOM 742 C C . SER A 1 98 ? -6.309 -0.135 -1.006 1.00 98.19 98 SER A C 1
ATOM 744 O O . SER A 1 98 ? -5.943 -1.305 -0.877 1.00 98.19 98 SER A O 1
ATOM 746 N N . MET A 1 99 ? -7.108 0.462 -0.132 1.00 97.62 99 MET A N 1
ATOM 747 C CA . MET A 1 99 ? -7.625 -0.218 1.043 1.00 97.62 99 MET A CA 1
ATOM 748 C C . MET A 1 99 ? -8.645 -1.284 0.653 1.00 97.62 99 MET A C 1
ATOM 750 O O . MET A 1 99 ? -9.607 -1.010 -0.057 1.00 97.62 99 MET A O 1
ATOM 754 N N . ILE A 1 100 ? -8.452 -2.499 1.163 1.00 97.12 100 ILE A N 1
ATOM 755 C CA . ILE A 1 100 ? -9.433 -3.584 1.059 1.00 97.12 100 ILE A CA 1
ATOM 756 C C . ILE A 1 100 ? -10.339 -3.544 2.288 1.00 97.12 100 ILE A C 1
ATOM 758 O O . ILE A 1 100 ? -11.556 -3.453 2.177 1.00 97.12 100 ILE A O 1
ATOM 762 N N . SER A 1 101 ? -9.735 -3.610 3.472 1.00 95.75 101 SER A N 1
ATOM 763 C CA . SER A 1 101 ? -10.440 -3.645 4.751 1.00 95.75 101 SER A CA 1
ATOM 764 C C . SER A 1 101 ? -9.477 -3.337 5.890 1.00 95.75 101 SER A C 1
ATOM 766 O O . SER A 1 101 ? -8.267 -3.507 5.751 1.00 95.75 101 SER A O 1
ATOM 768 N N . ILE A 1 102 ? -10.020 -2.989 7.047 1.00 95.06 102 ILE A N 1
ATOM 769 C CA . ILE A 1 102 ? -9.302 -2.987 8.320 1.00 95.06 102 ILE A CA 1
ATOM 770 C C . ILE A 1 102 ? -10.083 -3.849 9.307 1.00 95.06 102 ILE A C 1
ATOM 772 O O . ILE A 1 102 ? -11.313 -3.851 9.292 1.00 95.06 102 ILE A O 1
ATOM 776 N N . ASP A 1 103 ? -9.364 -4.620 10.109 1.00 90.94 103 ASP A N 1
ATOM 777 C CA . ASP A 1 103 ? -9.908 -5.374 11.233 1.00 90.94 103 ASP A CA 1
ATOM 778 C C . ASP A 1 103 ? -9.113 -5.050 12.506 1.00 90.94 103 ASP A C 1
ATOM 780 O O . ASP A 1 103 ? -8.193 -4.233 12.491 1.00 90.94 103 ASP A O 1
ATOM 784 N N . SER A 1 104 ? -9.449 -5.702 13.619 1.00 87.81 104 SER A N 1
ATOM 785 C CA . SER A 1 104 ? -8.810 -5.457 14.918 1.00 87.81 104 SER A CA 1
ATOM 786 C C . SER A 1 104 ? -7.313 -5.788 14.972 1.00 87.81 104 SER A C 1
ATOM 788 O O . SER A 1 104 ? -6.668 -5.492 15.978 1.00 87.81 104 SER A O 1
ATOM 790 N N . LYS A 1 105 ? -6.752 -6.419 13.933 1.00 91.38 105 LYS A N 1
ATOM 791 C CA . LYS A 1 105 ? -5.351 -6.852 13.882 1.00 91.38 105 LYS A CA 1
ATOM 792 C C . LYS A 1 105 ? -4.568 -6.183 12.764 1.00 91.38 105 LYS A C 1
ATOM 794 O O . LYS A 1 105 ? -3.372 -5.943 12.933 1.00 91.38 105 LYS A O 1
ATOM 799 N N . SER A 1 106 ? -5.202 -5.931 11.622 1.00 95.44 106 SER A N 1
ATOM 800 C CA . SER A 1 106 ? -4.489 -5.536 10.414 1.00 95.44 106 SER A CA 1
ATOM 801 C C . SER A 1 106 ? -5.281 -4.643 9.467 1.00 95.44 106 SER A C 1
ATOM 803 O O . SER A 1 106 ? -6.497 -4.766 9.316 1.00 95.44 106 SER A O 1
ATOM 805 N N . LEU A 1 107 ? -4.543 -3.791 8.760 1.00 96.88 107 LEU A N 1
ATOM 806 C CA . LEU A 1 107 ? -4.980 -3.091 7.560 1.00 96.88 107 LEU A CA 1
ATOM 807 C C . LEU A 1 107 ? -4.584 -3.915 6.328 1.00 96.88 107 LEU A C 1
ATOM 809 O O . LEU A 1 107 ? -3.402 -4.185 6.114 1.00 96.88 107 LEU A O 1
ATOM 813 N N . LYS A 1 108 ? -5.559 -4.292 5.499 1.00 98.06 108 LYS A N 1
ATOM 814 C CA . LYS A 1 108 ? -5.345 -5.042 4.253 1.00 98.06 108 LYS A CA 1
ATOM 815 C C . LYS A 1 108 ? -5.377 -4.096 3.061 1.00 98.06 108 LYS A C 1
ATOM 817 O O . LYS A 1 108 ? -6.336 -3.339 2.897 1.00 98.06 108 LYS A O 1
ATOM 822 N N . LEU A 1 109 ? -4.350 -4.168 2.219 1.00 98.44 109 LEU A N 1
ATOM 823 C CA . LEU A 1 109 ? -4.164 -3.300 1.059 1.00 98.44 109 LEU A CA 1
ATOM 824 C C . LEU A 1 109 ? -3.918 -4.134 -0.197 1.00 98.44 109 LEU A C 1
ATOM 826 O O . LEU A 1 109 ? -3.185 -5.119 -0.150 1.00 98.44 109 LEU A O 1
ATOM 830 N N . ASN A 1 110 ? -4.467 -3.693 -1.323 1.00 98.56 110 ASN A N 1
ATOM 831 C CA . ASN A 1 110 ? -3.946 -4.032 -2.642 1.00 98.56 110 ASN A CA 1
ATOM 832 C C . ASN A 1 110 ? -2.905 -2.992 -3.038 1.00 98.56 110 ASN A C 1
ATOM 834 O O . ASN A 1 110 ? -3.061 -1.817 -2.708 1.00 98.56 110 ASN A O 1
ATOM 838 N N . TYR A 1 111 ? -1.884 -3.398 -3.779 1.00 98.00 111 TYR A N 1
ATOM 839 C CA . TYR A 1 111 ? -0.904 -2.473 -4.326 1.00 98.00 111 TYR A CA 1
ATOM 840 C C . TYR A 1 111 ? -0.679 -2.705 -5.820 1.00 98.00 111 TYR A C 1
ATOM 842 O O . TYR A 1 111 ? -0.784 -3.826 -6.320 1.00 98.00 111 TYR A O 1
ATOM 850 N N . GLU A 1 112 ? -0.339 -1.623 -6.512 1.00 97.75 112 GLU A N 1
ATOM 851 C CA . GLU A 1 112 ? 0.274 -1.630 -7.836 1.00 97.75 112 GLU A CA 1
ATOM 852 C C . GLU A 1 112 ? 1.527 -0.757 -7.768 1.00 97.75 112 GLU A C 1
ATOM 854 O O . GLU A 1 112 ? 1.454 0.428 -7.432 1.00 97.75 112 GLU A O 1
ATOM 859 N N . MET A 1 113 ? 2.674 -1.351 -8.078 1.00 96.44 113 MET A N 1
ATOM 860 C CA . MET A 1 113 ? 3.946 -0.659 -8.223 1.00 96.44 113 MET A CA 1
ATOM 861 C C . MET A 1 113 ? 4.365 -0.702 -9.682 1.00 96.44 113 MET A C 1
ATOM 863 O O . MET A 1 113 ? 4.331 -1.755 -10.312 1.00 96.44 113 MET A O 1
ATOM 867 N N . ARG A 1 114 ? 4.772 0.441 -10.217 1.00 95.56 114 ARG A N 1
ATOM 868 C CA . ARG A 1 114 ? 5.248 0.575 -11.592 1.00 95.56 114 ARG A CA 1
ATOM 869 C C . ARG A 1 114 ? 6.663 1.119 -11.566 1.00 95.56 114 ARG A C 1
ATOM 871 O O . ARG A 1 114 ? 6.928 2.051 -10.808 1.00 95.56 114 ARG A O 1
ATOM 878 N N . PHE A 1 115 ? 7.529 0.568 -12.404 1.00 94.25 115 PHE A N 1
ATOM 879 C CA . PHE A 1 115 ? 8.881 1.067 -12.619 1.00 94.25 115 PHE A CA 1
ATOM 880 C C . PHE A 1 115 ? 9.160 1.189 -14.117 1.00 94.25 115 PHE A C 1
ATOM 882 O O . PHE A 1 115 ? 8.951 0.242 -14.878 1.00 94.25 115 PHE A O 1
ATOM 889 N N . ASP A 1 116 ? 9.626 2.359 -14.531 1.00 93.88 116 ASP A N 1
ATOM 890 C CA . ASP A 1 116 ? 9.987 2.685 -15.900 1.00 93.88 116 ASP A CA 1
ATOM 891 C C . ASP A 1 116 ? 11.499 2.529 -16.090 1.00 93.88 116 ASP A C 1
ATOM 893 O O . ASP A 1 116 ? 12.301 3.332 -15.609 1.00 93.88 116 ASP A O 1
ATOM 897 N N . HIS A 1 117 ? 11.907 1.474 -16.798 1.00 92.38 117 HIS A N 1
ATOM 898 C CA . HIS A 1 117 ? 13.319 1.210 -17.055 1.00 92.38 117 HIS A CA 1
ATOM 899 C C . HIS A 1 117 ? 13.871 1.996 -18.257 1.00 92.38 117 HIS A C 1
ATOM 901 O O . HIS A 1 117 ? 15.073 1.911 -18.529 1.00 92.38 117 HIS A O 1
ATOM 907 N N . ARG A 1 118 ? 13.046 2.784 -18.964 1.00 89.62 118 ARG A N 1
ATOM 908 C CA . ARG A 1 118 ? 13.451 3.504 -20.188 1.00 89.62 118 ARG A CA 1
ATOM 909 C C . ARG A 1 118 ? 14.489 4.575 -19.920 1.00 89.62 118 ARG A C 1
ATOM 911 O O . ARG A 1 118 ? 15.412 4.745 -20.711 1.00 89.62 118 ARG A O 1
ATOM 918 N N . SER A 1 119 ? 14.422 5.214 -18.756 1.00 85.1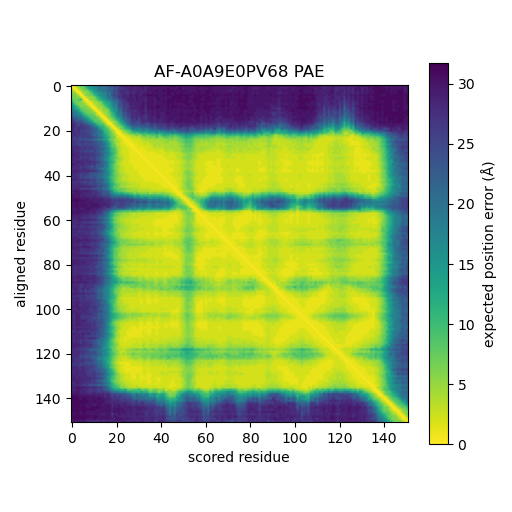2 119 SER A N 1
ATOM 919 C CA . SER A 1 119 ? 15.462 6.139 -18.294 1.00 85.12 119 SER A CA 1
ATOM 920 C C . SER A 1 119 ? 16.823 5.468 -18.067 1.00 85.12 119 SER A C 1
ATOM 922 O O . SER A 1 119 ? 17.832 6.155 -17.961 1.00 85.12 119 SER A O 1
ATOM 924 N N . PHE A 1 120 ? 16.864 4.134 -18.044 1.00 89.25 120 PHE A N 1
ATOM 925 C CA . PHE A 1 120 ? 18.070 3.319 -17.892 1.00 89.25 120 PHE A CA 1
ATOM 926 C C . PHE A 1 120 ? 18.429 2.555 -19.178 1.00 89.25 120 PHE A C 1
ATOM 928 O O . PHE A 1 120 ? 19.189 1.588 -19.131 1.00 89.25 120 PHE A O 1
ATOM 935 N N . GLY A 1 121 ? 17.872 2.958 -20.328 1.00 88.88 121 GLY A N 1
ATOM 936 C CA . GLY A 1 121 ? 18.201 2.392 -21.640 1.00 88.88 121 GLY A CA 1
ATOM 937 C C . GLY A 1 121 ? 17.537 1.050 -21.958 1.00 88.88 121 GLY A C 1
ATOM 938 O O . GLY A 1 121 ? 17.951 0.384 -22.904 1.00 88.88 121 GLY A O 1
ATOM 939 N N . LYS A 1 122 ? 16.521 0.634 -21.189 1.00 88.69 122 LYS A N 1
ATOM 940 C CA . LYS A 1 122 ? 15.731 -0.577 -21.461 1.00 88.69 122 LYS A CA 1
ATOM 941 C C . LYS A 1 122 ? 14.318 -0.188 -21.874 1.00 88.69 122 LYS A C 1
ATOM 943 O O . LYS A 1 122 ? 13.658 0.526 -21.129 1.00 88.69 122 LYS A O 1
ATOM 948 N N . ASP A 1 123 ? 13.824 -0.690 -23.002 1.00 90.75 123 ASP A N 1
ATOM 949 C CA . ASP A 1 123 ? 12.440 -0.449 -23.440 1.00 90.75 123 ASP A CA 1
ATOM 950 C C . ASP A 1 123 ? 11.433 -1.322 -22.668 1.00 90.75 123 ASP A C 1
ATOM 952 O O . ASP A 1 123 ? 10.754 -2.171 -23.233 1.00 90.75 123 ASP A O 1
ATOM 956 N N . LEU A 1 124 ? 11.402 -1.156 -21.341 1.00 92.38 124 LEU A N 1
ATOM 957 C CA . LEU A 1 124 ? 10.665 -2.003 -20.408 1.00 92.38 124 LEU A CA 1
ATOM 958 C C . LEU A 1 124 ? 9.972 -1.169 -19.327 1.00 92.38 124 LEU A C 1
ATOM 960 O O . LEU A 1 124 ? 10.601 -0.361 -18.641 1.00 92.38 124 LEU A O 1
ATOM 964 N N . ILE A 1 125 ? 8.695 -1.459 -19.095 1.00 93.38 125 ILE A N 1
ATOM 965 C CA . ILE A 1 125 ? 7.953 -1.051 -17.902 1.00 93.38 125 ILE A CA 1
ATOM 966 C C . ILE A 1 125 ? 7.610 -2.306 -17.103 1.00 93.38 125 ILE A C 1
ATOM 968 O O . ILE A 1 125 ? 6.974 -3.228 -17.615 1.00 93.38 125 ILE A O 1
ATOM 972 N N . THR A 1 126 ? 7.995 -2.331 -15.830 1.00 95.31 126 THR A N 1
ATOM 973 C CA . THR A 1 126 ? 7.609 -3.407 -14.911 1.00 95.31 126 THR A CA 1
ATOM 974 C C . THR A 1 126 ? 6.423 -2.957 -14.069 1.00 95.31 126 THR A C 1
ATOM 976 O O . THR A 1 126 ? 6.413 -1.836 -13.559 1.00 95.31 126 THR A O 1
ATOM 979 N N . ILE A 1 127 ? 5.424 -3.825 -13.916 1.00 96.81 127 ILE A N 1
ATOM 980 C CA . ILE A 1 127 ? 4.263 -3.607 -13.050 1.00 96.81 127 ILE A CA 1
ATOM 981 C C . ILE A 1 127 ? 4.149 -4.791 -12.091 1.00 96.81 127 ILE A C 1
ATOM 983 O O . ILE A 1 127 ? 3.843 -5.898 -12.528 1.00 96.81 127 ILE A O 1
ATOM 987 N N . ASP A 1 128 ? 4.342 -4.552 -10.797 1.00 97.75 128 ASP A N 1
ATOM 988 C CA . ASP A 1 128 ? 4.116 -5.548 -9.749 1.00 97.75 128 ASP A CA 1
ATOM 989 C C . ASP A 1 128 ? 2.792 -5.274 -9.037 1.00 97.75 128 ASP A C 1
ATOM 991 O O . ASP A 1 128 ? 2.518 -4.142 -8.624 1.00 97.75 128 ASP A O 1
ATOM 995 N N . LYS A 1 129 ? 1.965 -6.309 -8.889 1.00 98.44 129 LYS A N 1
ATOM 996 C CA . LYS A 1 129 ? 0.678 -6.220 -8.189 1.00 98.44 129 LYS A CA 1
ATOM 997 C C . LYS A 1 129 ? 0.587 -7.259 -7.092 1.00 98.44 129 LYS A C 1
ATOM 999 O O . LYS A 1 129 ? 1.066 -8.380 -7.240 1.00 98.44 129 LYS A O 1
ATOM 1004 N N . GLY A 1 130 ? -0.104 -6.927 -6.014 1.00 97.94 130 GLY A N 1
ATOM 1005 C CA . GLY A 1 130 ? -0.350 -7.892 -4.954 1.00 97.94 130 GLY A CA 1
ATOM 1006 C C . GLY A 1 130 ? -1.232 -7.352 -3.848 1.00 97.94 130 GLY A C 1
ATOM 1007 O O . GLY A 1 130 ? -1.774 -6.249 -3.931 1.00 97.94 130 GLY A O 1
ATOM 1008 N N . SER A 1 131 ? -1.348 -8.151 -2.793 1.00 98.38 131 SER A N 1
ATOM 1009 C CA . SER A 1 131 ? -2.059 -7.791 -1.573 1.00 98.38 131 SER A CA 1
ATOM 1010 C C . SER A 1 131 ? -1.132 -7.971 -0.378 1.00 98.38 131 SER A C 1
ATOM 1012 O O . SER A 1 131 ? -0.363 -8.929 -0.319 1.00 98.38 131 SER A O 1
ATOM 1014 N N . ILE A 1 132 ? -1.214 -7.056 0.580 1.00 98.19 132 ILE A N 1
ATOM 1015 C CA . ILE A 1 132 ? -0.423 -7.075 1.812 1.00 98.19 132 ILE A CA 1
ATOM 1016 C C . ILE A 1 132 ? -1.319 -6.810 3.020 1.00 98.19 132 ILE A C 1
ATOM 1018 O O . ILE A 1 132 ? -2.378 -6.189 2.907 1.00 98.19 132 ILE A O 1
ATOM 1022 N N . ALA A 1 133 ? -0.875 -7.267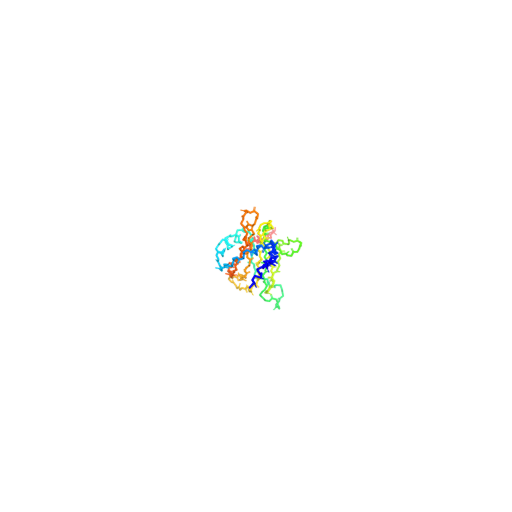 4.187 1.00 97.50 133 ALA A N 1
ATOM 1023 C CA . ALA A 1 133 ? -1.487 -6.956 5.470 1.00 97.50 133 ALA A CA 1
ATOM 1024 C C . ALA A 1 133 ? -0.45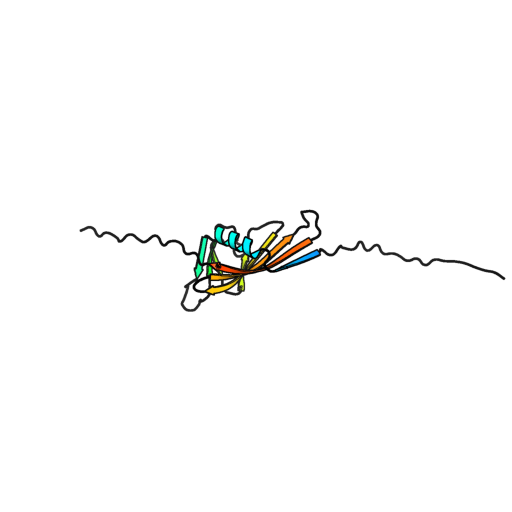5 -6.259 6.357 1.00 97.50 133 ALA A C 1
ATOM 1026 O O . ALA A 1 133 ? 0.639 -6.781 6.570 1.00 97.50 133 ALA A O 1
ATOM 1027 N N . LEU A 1 134 ? -0.806 -5.080 6.863 1.00 96.69 134 LEU A N 1
ATOM 1028 C CA . LEU A 1 134 ? 0.002 -4.326 7.811 1.00 96.69 134 LEU A CA 1
ATOM 1029 C C . LEU A 1 134 ? -0.595 -4.470 9.210 1.00 96.69 134 LEU A C 1
ATOM 1031 O O . LEU A 1 134 ? -1.807 -4.293 9.354 1.00 96.69 134 LEU A O 1
ATOM 1035 N N . PRO A 1 135 ? 0.207 -4.767 10.243 1.00 95.31 135 PRO A N 1
ATOM 1036 C CA . PRO A 1 135 ? -0.281 -4.747 11.614 1.00 95.31 135 PRO A CA 1
ATOM 1037 C C . PRO A 1 135 ? -0.690 -3.325 12.014 1.00 95.31 135 PRO A C 1
ATOM 1039 O O . PRO A 1 135 ? -0.095 -2.346 11.557 1.00 95.31 135 PRO A O 1
ATOM 1042 N N . LEU A 1 136 ? -1.691 -3.211 12.888 1.00 93.00 136 LEU A N 1
ATOM 1043 C CA . LEU A 1 136 ? -2.052 -1.919 13.472 1.00 93.00 136 LEU A CA 1
ATOM 1044 C C . LEU A 1 136 ? -0.906 -1.364 14.329 1.00 93.00 136 LEU A C 1
ATOM 1046 O O . LEU A 1 136 ? -0.165 -2.115 14.968 1.00 93.00 136 LEU A O 1
ATOM 1050 N N . LYS A 1 137 ? -0.785 -0.036 14.362 1.00 90.06 137 LYS A N 1
ATOM 1051 C CA . LYS A 1 137 ? 0.263 0.687 15.087 1.00 90.06 137 LYS A CA 1
ATOM 1052 C C . LYS A 1 137 ? -0.369 1.884 15.783 1.00 90.06 137 LYS A C 1
ATOM 1054 O O . LYS A 1 137 ? -0.669 2.878 15.135 1.00 90.06 137 LYS A O 1
ATOM 1059 N N . ALA A 1 138 ? -0.587 1.763 17.087 1.00 77.50 138 ALA A N 1
ATOM 1060 C CA . ALA A 1 138 ? -1.133 2.841 17.904 1.00 77.50 138 ALA A CA 1
ATOM 1061 C C . ALA A 1 138 ? -0.016 3.746 18.438 1.00 77.50 138 ALA A C 1
ATOM 1063 O O . ALA A 1 138 ? 1.080 3.270 18.757 1.00 77.50 138 ALA A O 1
ATOM 1064 N N . VAL A 1 139 ? -0.303 5.036 18.611 1.00 67.56 139 VAL A N 1
ATOM 1065 C CA . VAL A 1 139 ? 0.582 5.925 19.379 1.00 67.56 139 VAL A CA 1
ATOM 1066 C C . VAL A 1 139 ? 0.469 5.553 20.864 1.00 67.56 139 VAL A C 1
ATOM 1068 O O . VAL A 1 139 ? -0.650 5.409 21.369 1.00 67.56 139 VAL A O 1
ATOM 1071 N N . PRO A 1 140 ? 1.581 5.419 21.617 1.00 53.72 140 PRO A N 1
ATOM 1072 C CA . PRO A 1 140 ? 1.507 5.260 23.063 1.00 53.72 140 PRO A CA 1
ATOM 1073 C C . PRO A 1 140 ? 0.765 6.462 23.652 1.00 53.72 140 PRO A C 1
ATOM 1075 O O . PRO A 1 140 ? 1.279 7.583 23.652 1.00 53.72 140 PRO A O 1
ATOM 1078 N N . ARG A 1 141 ? -0.461 6.260 24.150 1.00 48.00 141 ARG A N 1
ATOM 1079 C CA . ARG A 1 141 ? -1.162 7.308 24.894 1.00 48.00 141 ARG A CA 1
ATOM 1080 C C . ARG A 1 141 ? -0.305 7.641 26.106 1.00 48.00 141 ARG A C 1
ATOM 1082 O O . ARG A 1 141 ? -0.158 6.813 27.002 1.00 48.00 141 ARG A O 1
ATOM 1089 N N . LYS A 1 142 ? 0.264 8.846 26.135 1.00 44.22 142 LYS A N 1
ATOM 1090 C CA . LYS A 1 142 ? 0.901 9.398 27.332 1.00 44.22 142 LYS A CA 1
ATOM 1091 C C . LYS A 1 142 ? -0.167 9.375 28.427 1.00 44.22 142 LYS A C 1
ATOM 1093 O O . LYS A 1 142 ? -1.138 10.123 28.341 1.00 44.22 142 LYS A O 1
ATOM 1098 N N . SER A 1 143 ? -0.053 8.455 29.385 1.00 44.06 143 SER A N 1
ATOM 1099 C CA . SER A 1 143 ? -1.001 8.347 30.491 1.00 44.06 143 SER A CA 1
ATOM 1100 C C . SER A 1 143 ? -1.042 9.698 31.195 1.00 44.06 143 SER A C 1
ATOM 1102 O O . SER A 1 143 ? -0.018 10.155 31.707 1.00 44.06 143 SER A O 1
ATOM 1104 N N . ALA A 1 144 ? -2.195 10.363 31.169 1.00 50.16 144 ALA A N 1
ATOM 1105 C CA . ALA A 1 144 ? -2.407 11.567 31.949 1.00 50.16 144 ALA A CA 1
ATOM 1106 C C . ALA A 1 144 ? -2.128 11.224 33.419 1.00 50.16 144 ALA A C 1
ATOM 1108 O O . ALA A 1 144 ? -2.774 10.349 33.994 1.00 50.16 144 ALA A O 1
ATOM 1109 N N . LEU A 1 145 ? -1.110 11.870 33.984 1.00 48.62 145 LEU A N 1
ATOM 1110 C CA . LEU A 1 145 ? -0.766 11.791 35.397 1.00 48.62 145 LEU A CA 1
ATOM 1111 C C . LEU A 1 145 ? -2.017 12.186 36.211 1.00 48.62 145 LEU A C 1
ATOM 1113 O O . LEU A 1 145 ? -2.638 13.199 35.867 1.00 48.62 145 LEU A O 1
ATOM 1117 N N . PRO A 1 146 ? -2.431 11.430 37.245 1.00 55.28 146 PRO A N 1
ATOM 1118 C CA . PRO A 1 146 ? -3.564 11.832 38.064 1.00 55.28 146 PRO A CA 1
ATOM 1119 C C . PRO A 1 146 ? -3.251 13.182 38.711 1.00 55.28 146 PRO A C 1
ATOM 1121 O O . PRO A 1 146 ? -2.200 13.376 39.319 1.00 55.28 146 PRO A O 1
ATOM 1124 N N . LYS A 1 147 ? -4.171 14.128 38.525 1.00 49.03 147 LYS A N 1
ATOM 1125 C CA . LYS A 1 147 ? -4.150 15.461 39.123 1.00 49.03 147 LYS A CA 1
ATOM 1126 C C . LYS A 1 147 ? -4.115 15.288 40.644 1.00 49.03 147 LYS A C 1
ATOM 1128 O O . LYS A 1 147 ? -5.131 14.941 41.235 1.00 49.03 147 LYS A O 1
ATOM 1133 N N . SER A 1 148 ? -2.952 15.476 41.264 1.00 57.12 148 SER A N 1
ATOM 1134 C CA . SER A 1 148 ? -2.837 15.549 42.718 1.00 57.12 148 SER A CA 1
ATOM 1135 C C . SER A 1 148 ? -3.572 16.803 43.187 1.00 57.12 148 SER A C 1
ATOM 1137 O O . SER A 1 148 ? -3.147 17.923 42.898 1.00 57.12 148 SER A O 1
ATOM 1139 N N . THR A 1 149 ? -4.709 16.609 43.844 1.00 50.56 149 THR A N 1
ATOM 1140 C CA . THR A 1 149 ? -5.426 17.653 44.579 1.00 50.56 149 THR A CA 1
ATOM 1141 C C . THR A 1 149 ? -4.530 18.123 45.729 1.00 50.56 149 THR A C 1
ATOM 1143 O O . THR A 1 149 ? -4.070 17.264 46.481 1.00 50.56 149 THR A O 1
ATOM 1146 N N . PRO A 1 150 ? -4.233 19.425 45.880 1.00 60.56 150 PRO A N 1
ATOM 1147 C CA . PRO A 1 150 ? -3.657 19.916 47.122 1.00 60.56 150 PRO A CA 1
ATOM 1148 C C . PRO A 1 150 ? -4.767 20.004 48.179 1.00 60.56 150 PRO A C 1
ATOM 1150 O O . PRO A 1 150 ? -5.858 20.500 47.879 1.00 60.56 150 PRO A O 1
ATOM 1153 N N . GLU A 1 151 ? -4.484 19.474 49.369 1.00 53.25 151 GLU A N 1
ATOM 1154 C CA . GLU A 1 151 ? -5.198 19.804 50.613 1.00 53.25 151 GLU A CA 1
ATOM 1155 C C . GLU A 1 151 ? -4.923 21.253 51.036 1.00 53.25 151 GLU A C 1
ATOM 1157 O O . GLU A 1 151 ? -3.794 21.741 50.783 1.00 53.25 151 GLU A O 1
#

Mean predicted aligned error: 11.56 Å

Secondary structure (DSSP, 8-state):
--------------------PPEEEEEESTTHHHHHHHHHHHEEEEEE--SSTT-TT-EEEEESSSSBBTTTTBSEEEE-TT-EEE----SSEEEEEEEEEE-SSEEEEEEEEEEE-GGGT--EEEEEEEEEEEEPB-----PPPP-----

Radius of gyration: 27.46 Å; Cα contacts (8 Å, |Δi|>4): 277; chains: 1; bounding box: 40×34×134 Å

Sequence (151 aa):
MRTTCGMLLLLLFVFAGGAMATETKQTQAEQANWLVKSLTSHLLEIEESKENSKNTGRAHIVSDGQYTKGPARESKFTLAPGESFQGPPDHHSSSTLSMISIDSKSLKLNYEMRFDHRSFGKDLITIDKGSIALPLKAVPRKSALPKSTPE

pLDDT: mean 82.55, std 19.62, range [39.34, 98.56]

Solvent-accessible surface area (backbone atoms only — not comparable to full-atom values): 8926 Å² total; per-residue (Å²): 132,90,84,90,86,79,89,81,85,82,78,78,76,73,79,68,78,71,77,76,74,72,40,72,50,77,48,70,48,78,55,48,70,60,50,53,53,51,48,62,72,38,42,67,30,33,41,76,38,76,75,54,101,84,40,77,49,22,35,35,37,32,30,82,56,53,40,23,36,68,96,86,51,36,29,65,49,74,39,43,59,73,38,62,35,32,47,53,91,47,99,47,37,49,37,44,38,30,31,61,44,46,58,101,59,31,43,32,32,38,40,43,38,38,39,49,36,50,90,73,79,35,71,38,35,42,37,34,36,41,74,52,74,42,70,58,33,76,74,84,75,78,75,78,74,80,81,79,78,83,130